Protein AF-A0A0P8CIT6-F1 (afdb_monomer)

Nearest PDB structures (foldseek):
  5k1y-assembly1_F  TM=8.775E-01  e=8.753E-04  Sulfolobus sp. NOB8H2
  4rs8-assembly1_B  TM=8.907E-01  e=1.573E-03  Sulfolobus sp. NOB8H2
  3e6m-assembly2_C  TM=6.607E-01  e=7.684E-04  Ruegeria pomeroyi
  4jba-assembly1_B  TM=6.892E-01  e=1.912E-03  Escherichia coli K-12
  4a6d-assembly1_A  TM=5.998E-01  e=3.912E-03  Homo sapiens

Organism: NCBI:txid1392998

Solvent-accessible surface area (backbone atoms only — not comparable to full-atom values): 6740 Å² total; per-residue (Å²): 131,65,68,68,59,54,50,53,52,51,52,50,48,55,52,48,52,55,52,49,54,55,46,54,53,52,49,52,55,50,48,44,71,77,49,65,89,62,91,48,67,69,68,55,47,72,78,42,59,71,78,47,36,52,56,53,49,42,30,57,76,57,57,53,31,36,63,64,58,37,15,67,70,68,71,44,59,55,71,61,41,46,51,43,52,49,51,36,35,74,72,58,57,28,43,80,45,75,61,85,94,43,61,38,33,31,67,52,76,80,74,75,78,77,84,124

pLDDT: mean 78.91, std 18.06, range [34.25, 96.0]

Structure (mmCIF, N/CA/C/O backbone):
data_AF-A0A0P8CIT6-F1
#
_entry.id   AF-A0A0P8CIT6-F1
#
loop_
_atom_site.group_PDB
_atom_site.id
_atom_site.type_symbol
_atom_site.label_atom_id
_atom_site.label_alt_id
_atom_site.label_comp_id
_atom_site.label_asym_id
_atom_site.label_entity_id
_atom_site.label_seq_id
_atom_site.pdbx_PDB_ins_code
_atom_site.Cartn_x
_atom_site.Cartn_y
_atom_site.Cartn_z
_atom_site.occupancy
_atom_site.B_iso_or_equiv
_atom_site.auth_seq_id
_atom_site.auth_comp_id
_atom_site.auth_asym_id
_atom_site.auth_atom_id
_atom_site.pdbx_PDB_model_num
ATOM 1 N N . MET A 1 1 ? -2.775 -17.238 -61.593 1.00 53.66 1 MET A N 1
ATOM 2 C CA . MET A 1 1 ? -2.247 -15.954 -61.078 1.00 53.66 1 MET A CA 1
ATOM 3 C C . MET A 1 1 ? -2.327 -15.782 -59.546 1.00 53.66 1 MET A C 1
ATOM 5 O O . MET A 1 1 ? -1.769 -14.805 -59.070 1.00 53.66 1 MET A O 1
ATOM 9 N N . ASN A 1 2 ? -2.918 -16.693 -58.749 1.00 57.56 2 ASN A N 1
ATOM 10 C CA . ASN A 1 2 ? -3.160 -16.443 -57.307 1.00 57.56 2 ASN A CA 1
ATOM 11 C C . ASN A 1 2 ? -2.031 -16.858 -56.341 1.00 57.56 2 ASN A C 1
ATOM 13 O O . ASN A 1 2 ? -1.999 -16.386 -55.211 1.00 57.56 2 ASN A O 1
ATOM 17 N N . SER A 1 3 ? -1.074 -17.681 -56.774 1.00 61.22 3 SER A N 1
ATOM 18 C CA . SER A 1 3 ? -0.025 -18.221 -55.894 1.00 61.22 3 SER A CA 1
ATOM 19 C C . SER A 1 3 ? 0.976 -17.168 -55.401 1.00 61.22 3 SER A C 1
ATOM 21 O O . SER A 1 3 ? 1.416 -17.236 -54.260 1.00 61.22 3 SER A O 1
ATOM 23 N N . ASN A 1 4 ? 1.310 -16.162 -56.220 1.00 60.72 4 ASN A N 1
ATOM 24 C CA . ASN A 1 4 ? 2.271 -15.118 -55.835 1.00 60.72 4 ASN A CA 1
ATOM 25 C C . ASN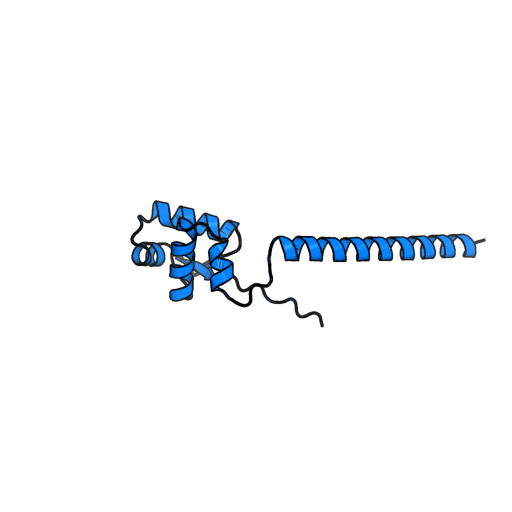 A 1 4 ? 1.723 -14.134 -54.790 1.00 60.72 4 ASN A C 1
ATOM 27 O O . ASN A 1 4 ? 2.503 -13.520 -54.067 1.00 60.72 4 ASN A O 1
ATOM 31 N N . MET A 1 5 ? 0.400 -13.962 -54.715 1.00 60.03 5 MET A N 1
ATOM 32 C CA . MET A 1 5 ? -0.232 -13.042 -53.765 1.00 60.03 5 MET A CA 1
ATOM 33 C C . MET A 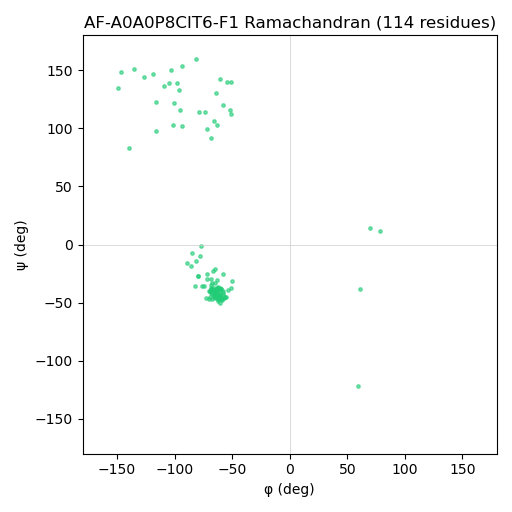1 5 ? -0.375 -13.694 -52.381 1.00 60.03 5 MET A C 1
ATOM 35 O O . MET A 1 5 ? -0.153 -13.041 -51.364 1.00 60.03 5 MET A O 1
ATOM 39 N N . GLU A 1 6 ? -0.646 -15.003 -52.342 1.00 61.47 6 GLU A N 1
ATOM 40 C CA . GLU A 1 6 ? -0.679 -15.798 -51.108 1.00 61.47 6 GLU A CA 1
ATOM 41 C C . GLU A 1 6 ? 0.712 -15.958 -50.477 1.00 61.47 6 GLU A C 1
ATOM 43 O O . GLU A 1 6 ? 0.849 -15.844 -49.258 1.00 61.47 6 GLU A O 1
ATOM 48 N N . THR A 1 7 ? 1.765 -16.147 -51.281 1.00 62.56 7 THR A N 1
ATOM 49 C CA . THR A 1 7 ? 3.144 -16.239 -50.769 1.00 62.56 7 THR A CA 1
ATOM 50 C C . THR A 1 7 ? 3.615 -14.928 -50.147 1.00 62.56 7 THR A C 1
ATOM 52 O O . THR A 1 7 ? 4.101 -14.937 -49.019 1.00 62.56 7 THR A O 1
ATOM 55 N N . HIS A 1 8 ? 3.374 -13.793 -50.809 1.00 67.62 8 HIS A N 1
ATOM 56 C CA . HIS A 1 8 ? 3.713 -12.476 -50.259 1.00 67.62 8 HIS A CA 1
ATOM 57 C C . HIS A 1 8 ? 2.939 -12.167 -48.969 1.00 67.62 8 HIS A C 1
ATOM 59 O O . HIS A 1 8 ? 3.495 -11.579 -48.042 1.00 67.62 8 HIS A O 1
ATOM 65 N N . SER A 1 9 ? 1.671 -12.581 -48.877 1.00 74.50 9 SER A N 1
ATOM 66 C CA . SER A 1 9 ? 0.874 -12.414 -47.655 1.00 74.50 9 SER A CA 1
ATOM 67 C C . SER A 1 9 ? 1.422 -13.256 -46.495 1.00 74.50 9 SER A C 1
ATOM 69 O O . SER A 1 9 ? 1.549 -12.765 -45.372 1.00 74.50 9 SER A O 1
ATOM 71 N N . ASN A 1 10 ? 1.841 -14.495 -46.773 1.00 77.81 10 ASN A N 1
ATOM 72 C CA . ASN A 1 10 ? 2.457 -15.384 -45.785 1.00 77.81 10 ASN A CA 1
ATOM 73 C C . ASN A 1 10 ? 3.831 -14.893 -45.316 1.00 77.81 10 ASN A C 1
ATOM 75 O O . ASN A 1 10 ? 4.159 -15.001 -44.133 1.00 77.81 10 ASN A O 1
ATOM 79 N N . ASP A 1 11 ? 4.632 -14.329 -46.215 1.00 84.19 11 ASP A N 1
ATOM 80 C CA . ASP A 1 11 ? 5.933 -13.767 -45.857 1.00 84.19 11 ASP A CA 1
ATOM 81 C C . ASP A 1 11 ? 5.777 -12.505 -45.006 1.00 84.19 11 ASP A C 1
ATOM 83 O O . ASP A 1 11 ? 6.463 -12.350 -43.992 1.00 84.19 11 ASP A O 1
ATOM 87 N N . ASN A 1 12 ? 4.800 -11.656 -45.335 1.00 88.62 12 ASN A N 1
ATOM 88 C CA . ASN A 1 12 ? 4.441 -10.515 -44.500 1.00 88.62 12 ASN A CA 1
ATOM 89 C C . ASN A 1 12 ? 3.973 -10.963 -43.109 1.00 88.62 12 ASN A C 1
ATOM 91 O O . ASN A 1 12 ? 4.425 -10.399 -42.113 1.00 88.62 12 ASN A O 1
ATOM 95 N N . MET A 1 13 ? 3.141 -12.007 -43.020 1.00 87.00 13 MET A N 1
ATOM 96 C CA . MET A 1 13 ? 2.679 -12.559 -41.742 1.00 87.00 13 MET A CA 1
ATOM 97 C C . MET A 1 13 ? 3.850 -13.017 -40.865 1.00 87.00 13 MET A C 1
ATOM 99 O O . MET A 1 13 ? 3.952 -12.616 -39.708 1.00 87.00 13 MET A O 1
ATOM 103 N N . LYS A 1 14 ? 4.807 -13.756 -41.437 1.00 85.69 14 LYS A N 1
ATOM 104 C CA . LYS A 1 14 ? 6.015 -14.199 -40.720 1.00 85.69 14 LYS A CA 1
ATOM 105 C C . LYS A 1 14 ? 6.861 -13.033 -40.214 1.00 85.69 14 LYS A C 1
ATOM 107 O O . LYS A 1 14 ? 7.465 -13.111 -39.143 1.00 85.69 14 LYS A O 1
ATOM 112 N N . VAL A 1 15 ? 6.950 -11.950 -40.985 1.00 93.81 15 VAL A N 1
ATOM 113 C CA . VAL A 1 15 ? 7.659 -10.737 -40.557 1.00 93.81 15 VAL A CA 1
ATOM 114 C C . VAL A 1 15 ? 6.909 -10.054 -39.412 1.00 93.81 15 VAL A C 1
ATOM 116 O O . VAL A 1 15 ? 7.546 -9.629 -38.446 1.00 93.81 15 VAL A O 1
ATOM 119 N N . PHE A 1 16 ? 5.578 -9.978 -39.476 1.00 91.00 16 PHE A N 1
ATOM 120 C CA . PHE A 1 16 ? 4.759 -9.424 -38.398 1.00 91.00 16 PHE A CA 1
ATOM 121 C C . PHE A 1 16 ? 4.890 -10.221 -37.102 1.00 91.00 16 PHE A C 1
ATOM 123 O O . PHE A 1 16 ? 5.152 -9.616 -36.064 1.00 91.00 16 PHE A O 1
ATOM 130 N N . GLU A 1 17 ? 4.813 -11.549 -37.158 1.00 89.62 17 GLU A N 1
ATOM 131 C CA . GLU A 1 17 ? 5.005 -12.422 -35.994 1.00 89.62 17 GLU A CA 1
ATOM 132 C C . GLU A 1 17 ? 6.373 -12.203 -35.341 1.00 89.62 17 GLU A C 1
ATOM 134 O O . GLU A 1 17 ? 6.461 -11.994 -34.133 1.00 89.62 17 GLU A O 1
ATOM 139 N N . LYS A 1 18 ? 7.449 -12.136 -36.137 1.00 92.88 18 LYS A N 1
ATOM 140 C CA . LYS A 1 18 ? 8.798 -11.850 -35.618 1.00 92.88 18 LYS A CA 1
ATOM 141 C C . LYS A 1 18 ? 8.886 -10.487 -34.934 1.00 92.88 18 LYS A C 1
ATOM 143 O O . LYS A 1 18 ? 9.552 -10.347 -33.905 1.00 92.88 18 LYS A O 1
ATOM 148 N N . ARG A 1 19 ? 8.240 -9.461 -35.498 1.00 95.00 19 ARG A N 1
ATOM 149 C CA . ARG A 1 19 ? 8.211 -8.123 -34.886 1.00 95.00 19 ARG A CA 1
ATOM 150 C C . ARG A 1 19 ? 7.383 -8.116 -33.605 1.00 95.00 19 ARG A C 1
ATOM 152 O O . ARG A 1 19 ? 7.820 -7.493 -32.641 1.00 95.00 19 ARG A O 1
ATOM 159 N N . LEU A 1 20 ? 6.254 -8.824 -33.574 1.00 91.38 20 LEU A N 1
ATOM 160 C CA . LEU A 1 20 ? 5.410 -8.962 -32.389 1.00 91.38 20 LEU A CA 1
ATOM 161 C C . LEU A 1 20 ? 6.168 -9.664 -31.260 1.00 91.38 20 LEU A C 1
ATOM 163 O O . LEU A 1 20 ? 6.284 -9.108 -30.174 1.00 91.38 20 LEU A O 1
ATOM 167 N N . GLN A 1 21 ? 6.821 -10.785 -31.558 1.00 90.06 21 GLN A N 1
ATOM 168 C CA . GLN A 1 21 ? 7.634 -11.527 -30.596 1.00 90.06 21 GLN A CA 1
ATOM 169 C C . GLN A 1 21 ? 8.792 -10.679 -30.039 1.00 90.06 21 GLN A C 1
ATOM 171 O O . GLN A 1 21 ? 9.108 -10.711 -28.848 1.00 90.06 21 GLN A O 1
ATOM 176 N N . SER A 1 22 ? 9.419 -9.852 -30.885 1.00 94.38 22 SER A N 1
ATOM 177 C CA . SER A 1 22 ? 10.435 -8.902 -30.425 1.00 94.38 22 SER A CA 1
ATOM 178 C C . SER A 1 22 ? 9.861 -7.795 -29.537 1.00 94.38 22 SER A C 1
ATOM 180 O O . SER A 1 22 ? 10.589 -7.297 -28.674 1.00 94.38 22 SER A O 1
ATOM 182 N N . LEU A 1 23 ? 8.621 -7.359 -29.766 1.00 90.31 23 LEU A N 1
ATOM 183 C CA . LEU A 1 23 ? 7.953 -6.369 -28.923 1.00 90.31 23 LEU A CA 1
ATOM 184 C C . LEU A 1 23 ? 7.562 -6.980 -27.582 1.00 90.31 23 LEU A C 1
ATOM 186 O O . LEU A 1 23 ? 7.881 -6.389 -26.559 1.00 90.31 23 LEU A O 1
ATOM 190 N N . GLU A 1 24 ? 6.976 -8.173 -27.574 1.00 83.44 24 GLU A N 1
ATOM 191 C CA . GLU A 1 24 ? 6.619 -8.910 -26.358 1.00 83.44 24 GLU A CA 1
ATOM 192 C C . GLU A 1 24 ? 7.836 -9.132 -25.458 1.00 83.44 24 GLU A C 1
ATOM 194 O O . GLU A 1 24 ? 7.787 -8.828 -24.267 1.00 83.44 24 GLU A O 1
ATOM 199 N N . ARG A 1 25 ? 8.974 -9.550 -26.032 1.00 87.25 25 ARG A N 1
ATOM 200 C CA . ARG A 1 25 ? 10.231 -9.692 -25.281 1.00 87.25 25 ARG A CA 1
ATOM 201 C C . ARG A 1 25 ? 10.674 -8.372 -24.650 1.00 87.25 25 ARG A C 1
ATOM 203 O O . ARG A 1 25 ? 11.008 -8.332 -23.471 1.00 87.25 25 ARG A O 1
ATOM 210 N N . ARG A 1 26 ? 10.665 -7.282 -25.422 1.00 85.56 26 ARG A N 1
ATOM 211 C CA . ARG A 1 26 ? 11.068 -5.956 -24.928 1.00 85.56 26 ARG A CA 1
ATOM 212 C C . ARG A 1 26 ? 10.110 -5.426 -23.866 1.00 85.56 26 ARG A C 1
ATOM 214 O O . ARG A 1 26 ? 10.563 -4.793 -22.919 1.00 85.56 26 ARG A O 1
ATOM 221 N N . VAL A 1 27 ? 8.811 -5.680 -24.013 1.00 76.00 27 VAL A N 1
ATOM 222 C CA . VAL A 1 27 ? 7.802 -5.356 -23.000 1.00 76.00 27 VAL A CA 1
ATOM 223 C C . VAL A 1 27 ? 8.088 -6.148 -21.726 1.00 76.00 27 VAL A C 1
ATOM 225 O O . VAL A 1 27 ? 8.204 -5.528 -20.679 1.00 76.00 27 VAL A O 1
ATOM 228 N N . GLY A 1 28 ? 8.348 -7.457 -21.805 1.00 71.19 28 GLY A N 1
ATOM 229 C CA . GLY A 1 28 ? 8.737 -8.264 -20.641 1.00 71.19 28 GLY A CA 1
ATOM 230 C C . GLY A 1 28 ? 10.033 -7.790 -19.960 1.00 71.19 28 GLY A C 1
ATOM 231 O O . GLY A 1 28 ? 10.129 -7.751 -18.732 1.00 71.19 28 GLY A O 1
ATOM 232 N N . GLU A 1 29 ? 11.031 -7.349 -20.729 1.00 75.88 29 GLU A N 1
ATOM 233 C CA . GLU A 1 29 ? 12.267 -6.747 -20.201 1.00 75.88 29 GLU A CA 1
ATOM 234 C C . GLU A 1 29 ? 12.005 -5.402 -19.497 1.00 75.88 29 GLU A C 1
ATOM 236 O O . GLU A 1 29 ? 12.592 -5.113 -18.455 1.00 75.88 29 GLU A O 1
ATOM 241 N N . ILE A 1 30 ? 11.108 -4.574 -20.035 1.00 69.25 30 ILE A N 1
ATOM 242 C CA . ILE A 1 30 ? 10.700 -3.306 -19.415 1.00 69.25 30 ILE A CA 1
ATOM 243 C C . ILE A 1 30 ? 9.887 -3.571 -18.143 1.00 69.25 30 ILE A C 1
ATOM 245 O O . ILE A 1 30 ? 10.155 -2.970 -17.105 1.00 69.25 30 ILE A O 1
ATOM 249 N N . GLU A 1 31 ? 8.937 -4.500 -18.196 1.00 55.50 31 GLU A N 1
ATOM 250 C CA . GLU A 1 31 ? 8.103 -4.888 -17.061 1.00 55.50 31 GLU A CA 1
ATOM 251 C C . GLU A 1 31 ? 8.930 -5.481 -15.920 1.00 55.50 31 GLU A C 1
ATOM 253 O O . GLU A 1 31 ? 8.703 -5.126 -14.768 1.00 55.50 31 GLU A O 1
ATOM 258 N N . SER A 1 32 ? 9.927 -6.318 -16.218 1.00 52.34 32 SER A N 1
ATOM 259 C CA . SER A 1 32 ? 10.825 -6.883 -15.199 1.00 52.34 32 SER A CA 1
ATOM 260 C C . SER A 1 32 ? 11.748 -5.839 -14.560 1.00 52.34 32 SER A C 1
ATOM 262 O O . SER A 1 32 ? 12.086 -5.957 -13.384 1.00 52.34 32 SER A O 1
ATOM 264 N N . ARG A 1 33 ? 12.118 -4.782 -15.296 1.00 59.34 33 ARG A N 1
ATOM 265 C CA . ARG A 1 33 ? 12.863 -3.628 -14.764 1.00 59.34 33 ARG A CA 1
ATOM 266 C C . ARG A 1 33 ? 11.998 -2.699 -13.913 1.00 59.34 33 ARG A C 1
ATOM 268 O O . ARG A 1 33 ? 12.495 -2.137 -12.943 1.00 59.34 33 ARG A O 1
ATOM 275 N N . LEU A 1 34 ? 10.728 -2.527 -14.275 1.00 46.28 34 LEU A N 1
ATOM 276 C CA . LEU A 1 34 ? 9.765 -1.709 -13.527 1.00 46.28 34 LEU A CA 1
ATOM 277 C C . LEU A 1 34 ? 9.204 -2.445 -12.300 1.00 46.28 34 LEU A C 1
ATOM 279 O O . LEU A 1 34 ? 8.835 -1.808 -11.315 1.00 46.28 34 LEU A O 1
ATOM 283 N N . HIS A 1 35 ? 9.162 -3.777 -12.347 1.00 46.06 35 HIS A N 1
ATOM 284 C CA . HIS A 1 35 ? 8.641 -4.644 -11.298 1.00 46.06 35 HIS A CA 1
ATOM 285 C C . HIS A 1 35 ? 9.538 -5.881 -11.150 1.00 46.06 35 HIS A C 1
ATOM 287 O O . HIS A 1 35 ? 9.223 -6.932 -11.7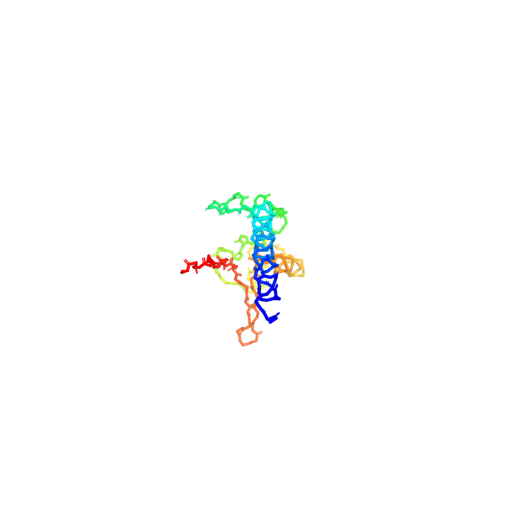20 1.00 46.06 35 HIS A O 1
ATOM 293 N N . PRO A 1 36 ? 10.651 -5.792 -10.398 1.00 42.47 36 PRO A N 1
ATOM 294 C CA . PRO A 1 36 ? 11.458 -6.968 -10.109 1.00 42.47 36 PRO A CA 1
ATOM 295 C C . PRO A 1 36 ? 10.577 -8.060 -9.483 1.00 42.47 36 PRO A C 1
ATOM 297 O O . PRO A 1 36 ? 9.694 -7.777 -8.671 1.00 42.47 36 PRO A O 1
ATOM 300 N N . VAL A 1 37 ? 10.791 -9.317 -9.880 1.00 43.81 37 VAL A N 1
ATOM 301 C CA . VAL A 1 37 ? 10.182 -10.474 -9.211 1.00 43.81 37 VAL A CA 1
ATOM 302 C C . VAL A 1 37 ? 10.830 -10.565 -7.838 1.00 43.81 37 VAL A C 1
ATOM 304 O O . VAL A 1 37 ? 11.907 -11.133 -7.687 1.00 43.81 37 VAL A O 1
ATOM 307 N N . VAL A 1 38 ? 10.221 -9.926 -6.844 1.00 47.16 38 VAL A N 1
ATOM 308 C CA . VAL A 1 38 ? 10.761 -9.933 -5.490 1.00 47.16 38 VAL A CA 1
ATOM 309 C C . VAL A 1 38 ? 10.109 -11.072 -4.710 1.00 47.16 38 VAL A C 1
ATOM 311 O O . VAL A 1 38 ? 8.962 -10.971 -4.281 1.00 47.16 38 VAL A O 1
ATOM 314 N N . GLU A 1 39 ? 10.842 -12.175 -4.558 1.00 45.75 39 GLU A N 1
ATOM 315 C CA . GLU A 1 39 ? 10.500 -13.287 -3.654 1.00 45.75 39 GLU A CA 1
ATOM 316 C C . GLU A 1 39 ? 10.559 -12.873 -2.173 1.00 45.75 39 GLU A C 1
ATOM 318 O O . GLU A 1 39 ? 9.868 -13.451 -1.337 1.00 45.75 39 GLU A O 1
ATOM 323 N N . ASP A 1 40 ? 11.315 -11.819 -1.861 1.00 53.44 40 ASP A N 1
ATOM 324 C CA . ASP A 1 40 ? 11.460 -11.261 -0.522 1.00 53.44 40 ASP A CA 1
ATOM 325 C C . ASP A 1 40 ? 10.600 -9.999 -0.340 1.00 53.44 40 ASP A C 1
ATOM 327 O O . ASP A 1 40 ? 10.948 -8.904 -0.791 1.00 53.44 40 ASP A O 1
ATOM 331 N N . GLN A 1 41 ? 9.459 -10.127 0.342 1.00 53.50 41 GLN A N 1
ATOM 332 C CA . GLN A 1 41 ? 8.548 -9.003 0.599 1.00 53.50 41 GLN A CA 1
ATOM 333 C C . GLN A 1 41 ? 9.289 -7.781 1.179 1.00 53.50 41 GLN A C 1
ATOM 335 O O . GLN A 1 41 ? 8.931 -6.650 0.859 1.00 53.50 41 GLN A O 1
ATOM 340 N N . ILE A 1 42 ? 10.368 -8.000 1.944 1.00 54.59 42 ILE A N 1
ATOM 341 C CA . ILE A 1 42 ? 11.210 -6.966 2.564 1.00 54.59 42 ILE A CA 1
ATOM 342 C C . ILE A 1 42 ? 11.868 -6.049 1.521 1.00 54.59 42 ILE A C 1
ATOM 344 O O . ILE A 1 42 ? 11.830 -4.828 1.678 1.00 54.59 42 ILE A O 1
ATOM 348 N N . ALA A 1 43 ? 12.406 -6.592 0.426 1.00 56.03 43 ALA A N 1
ATOM 349 C CA . ALA A 1 43 ? 13.055 -5.794 -0.618 1.00 56.03 43 ALA A CA 1
ATOM 350 C C . ALA A 1 43 ? 12.046 -4.980 -1.451 1.00 56.03 43 ALA A C 1
ATOM 352 O O . ALA A 1 43 ? 12.343 -3.867 -1.888 1.00 56.03 43 ALA A O 1
ATOM 353 N N . LEU A 1 44 ? 10.815 -5.479 -1.597 1.00 58.69 44 LEU A N 1
ATOM 354 C CA . LEU A 1 44 ? 9.719 -4.769 -2.259 1.00 58.69 44 LEU A CA 1
ATOM 355 C C . LEU A 1 44 ? 9.288 -3.536 -1.452 1.00 58.69 44 LEU A C 1
ATOM 357 O O . LEU A 1 44 ? 9.071 -2.463 -2.017 1.00 58.69 44 LEU A O 1
ATOM 361 N N . TYR A 1 45 ? 9.261 -3.655 -0.121 1.00 60.09 45 TYR A N 1
ATOM 362 C CA . TYR A 1 45 ? 8.962 -2.544 0.779 1.00 60.09 45 TYR A CA 1
ATOM 363 C C . TYR A 1 45 ? 9.990 -1.406 0.695 1.00 60.09 45 TYR A C 1
ATOM 365 O O . TYR A 1 45 ? 9.601 -0.250 0.867 1.00 60.09 45 TYR A O 1
ATOM 373 N N . LEU A 1 46 ? 11.265 -1.682 0.392 1.00 65.56 46 LEU A N 1
ATOM 374 C CA . LEU A 1 46 ? 12.302 -0.644 0.255 1.00 65.56 46 LEU A CA 1
ATOM 375 C C . LEU A 1 46 ? 12.054 0.310 -0.926 1.00 65.56 46 LEU A C 1
ATOM 377 O O . LEU A 1 46 ? 12.537 1.438 -0.906 1.00 65.56 46 LEU A O 1
ATOM 381 N N . THR A 1 47 ? 11.253 -0.096 -1.917 1.00 70.44 47 THR A N 1
ATOM 382 C CA . THR A 1 47 ? 10.872 0.762 -3.058 1.00 70.44 47 THR A CA 1
ATOM 383 C C . THR A 1 47 ? 9.724 1.727 -2.741 1.00 70.44 47 THR A C 1
ATOM 385 O O . THR A 1 47 ? 9.479 2.679 -3.481 1.00 70.44 47 THR A O 1
ATOM 388 N N . ILE A 1 48 ? 9.016 1.505 -1.630 1.00 80.44 48 ILE A N 1
ATOM 389 C CA . ILE A 1 48 ? 7.848 2.288 -1.224 1.00 80.44 48 ILE A CA 1
ATOM 390 C C . ILE A 1 48 ? 8.294 3.372 -0.234 1.00 80.44 48 ILE A C 1
ATOM 392 O O . ILE A 1 48 ? 8.989 3.034 0.726 1.00 80.44 48 ILE A O 1
ATOM 396 N N . PRO A 1 49 ? 7.873 4.645 -0.389 1.00 85.00 49 PRO A N 1
ATOM 397 C CA . PRO A 1 49 ? 8.153 5.697 0.587 1.00 85.00 49 PRO A CA 1
ATOM 398 C C . PRO A 1 49 ? 7.764 5.294 2.013 1.00 85.00 49 PRO A C 1
ATOM 400 O O . PRO A 1 49 ? 6.699 4.712 2.227 1.00 85.00 49 PRO A O 1
ATOM 403 N N . ASP A 1 50 ? 8.585 5.654 3.000 1.00 77.25 50 ASP A N 1
ATOM 404 C CA . ASP A 1 50 ? 8.411 5.268 4.410 1.00 77.25 50 ASP A CA 1
ATOM 405 C C . ASP A 1 50 ? 7.003 5.554 4.954 1.00 77.25 50 ASP A C 1
ATOM 407 O O . ASP A 1 50 ? 6.426 4.762 5.709 1.00 77.25 50 ASP A O 1
ATOM 411 N N . SER A 1 51 ? 6.410 6.674 4.531 1.00 84.25 51 SER A N 1
ATOM 412 C CA . SER A 1 51 ? 5.052 7.060 4.908 1.00 84.25 51 SER A CA 1
ATOM 413 C C . SER A 1 51 ? 4.009 6.034 4.446 1.00 84.25 51 SER A C 1
ATOM 415 O O . SER A 1 51 ? 3.172 5.625 5.255 1.00 84.25 51 SER A O 1
ATOM 417 N N . LEU A 1 52 ? 4.104 5.571 3.199 1.00 90.81 52 LEU A N 1
ATOM 418 C CA . LEU A 1 52 ? 3.221 4.574 2.589 1.00 90.81 52 LEU A CA 1
ATOM 419 C C . LEU A 1 52 ? 3.521 3.156 3.078 1.00 90.81 52 LEU A C 1
ATOM 421 O O . LEU A 1 52 ? 2.599 2.369 3.289 1.00 90.81 52 LEU A O 1
ATOM 425 N N . ARG A 1 53 ? 4.796 2.840 3.323 1.00 87.75 53 ARG A N 1
ATOM 426 C CA . ARG A 1 53 ? 5.227 1.519 3.793 1.00 87.75 53 ARG A CA 1
ATOM 427 C C . ARG A 1 53 ? 4.544 1.141 5.106 1.00 87.75 53 ARG A C 1
ATOM 429 O O . ARG A 1 53 ? 4.035 0.033 5.234 1.00 87.75 53 ARG A O 1
ATOM 436 N N . LYS A 1 54 ? 4.451 2.084 6.052 1.00 87.75 54 LYS A N 1
ATOM 437 C CA . LYS A 1 54 ? 3.760 1.871 7.337 1.00 87.75 54 LYS A CA 1
ATOM 438 C C . LYS A 1 54 ? 2.287 1.475 7.152 1.00 87.75 54 LYS A C 1
ATOM 440 O O . LYS A 1 54 ? 1.797 0.586 7.842 1.00 87.75 54 LYS A O 1
ATOM 445 N N . SER A 1 55 ? 1.596 2.122 6.215 1.00 93.25 55 SER A N 1
ATOM 446 C CA . SER A 1 55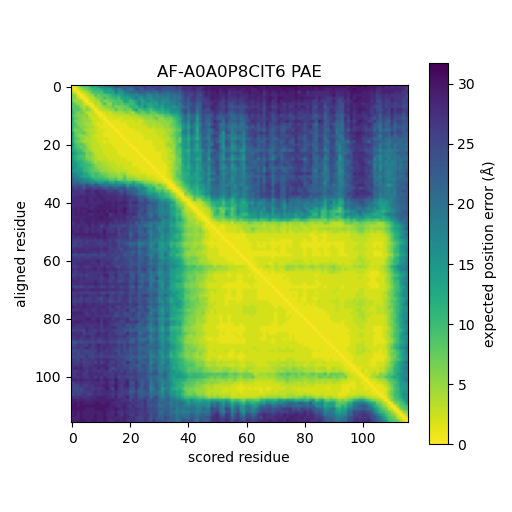 ? 0.192 1.848 5.885 1.00 93.25 55 SER A CA 1
ATOM 447 C C . SER A 1 55 ? 0.020 0.473 5.245 1.00 93.25 55 SER A C 1
ATOM 449 O O . SER A 1 55 ? -0.892 -0.273 5.596 1.00 93.25 55 SER A O 1
ATOM 451 N N . LEU A 1 56 ? 0.925 0.117 4.331 1.00 90.56 56 LEU A N 1
ATOM 452 C CA . LEU A 1 56 ? 0.913 -1.180 3.665 1.00 90.56 56 LEU A CA 1
ATOM 453 C C . LEU A 1 56 ? 1.170 -2.328 4.652 1.00 90.56 56 LEU A C 1
ATOM 455 O O . LEU A 1 56 ? 0.444 -3.319 4.627 1.00 90.56 56 LEU A O 1
ATOM 459 N N . PHE A 1 57 ? 2.131 -2.163 5.569 1.00 86.38 57 PHE A N 1
ATOM 460 C CA . PHE A 1 57 ? 2.389 -3.136 6.635 1.00 86.38 57 PHE A CA 1
ATOM 461 C C . PHE A 1 57 ? 1.174 -3.348 7.532 1.00 86.38 57 PHE A C 1
ATOM 463 O O . PHE A 1 57 ? 0.795 -4.490 7.777 1.00 86.38 57 PHE A O 1
ATOM 470 N N . ALA A 1 58 ? 0.517 -2.268 7.960 1.00 90.38 58 ALA A N 1
ATOM 471 C CA . ALA A 1 58 ? -0.682 -2.370 8.784 1.00 90.38 58 ALA A CA 1
ATOM 472 C C . ALA A 1 58 ? -1.791 -3.194 8.100 1.00 90.38 58 ALA A C 1
ATOM 474 O O . ALA A 1 58 ? -2.434 -4.014 8.749 1.00 90.38 58 ALA A O 1
ATOM 475 N N . VAL A 1 59 ? -1.995 -3.032 6.786 1.00 90.88 59 VAL A N 1
ATOM 476 C CA . VAL A 1 59 ? -2.961 -3.855 6.033 1.00 90.88 59 VAL A CA 1
ATOM 477 C C . VAL A 1 59 ? -2.484 -5.305 5.893 1.00 90.88 59 VAL A C 1
ATOM 479 O O . VAL A 1 59 ? -3.298 -6.219 6.016 1.00 90.88 59 VAL A O 1
ATOM 482 N N . SER A 1 60 ? -1.187 -5.527 5.660 1.00 84.00 60 SER A N 1
ATOM 483 C CA . SER A 1 60 ? -0.602 -6.868 5.529 1.00 84.00 60 SER A CA 1
ATOM 484 C C . SER A 1 60 ? -0.760 -7.694 6.807 1.00 84.00 60 SER A C 1
ATOM 486 O O . SER A 1 60 ? -1.162 -8.852 6.738 1.00 84.00 60 SER A O 1
ATOM 488 N N . GLU A 1 61 ? -0.495 -7.103 7.973 1.00 81.38 61 GLU A N 1
ATOM 489 C CA . GLU A 1 61 ? -0.655 -7.768 9.274 1.00 81.38 61 GLU A CA 1
ATOM 490 C C . GLU A 1 61 ? -2.114 -8.138 9.560 1.00 81.38 61 GLU A C 1
ATOM 492 O O . GLU A 1 61 ? -2.402 -9.213 10.081 1.00 81.38 61 GLU A O 1
ATOM 497 N N . LEU A 1 62 ? -3.051 -7.262 9.188 1.00 82.06 62 LEU A N 1
ATOM 498 C CA . LEU A 1 62 ? -4.483 -7.476 9.398 1.00 82.06 62 LEU A CA 1
ATOM 499 C C . LEU A 1 62 ? -5.101 -8.441 8.373 1.00 82.06 62 LEU A C 1
ATOM 501 O O . LEU A 1 62 ? -6.246 -8.856 8.545 1.00 82.06 62 LEU A O 1
ATOM 505 N N . SER A 1 63 ? -4.370 -8.810 7.311 1.00 79.94 63 SER A N 1
ATOM 506 C CA . SER A 1 63 ? -4.814 -9.579 6.129 1.00 79.94 63 SER A CA 1
ATOM 507 C C . SER A 1 63 ? -5.927 -8.919 5.294 1.00 79.94 63 SER A C 1
ATOM 509 O O . SER A 1 63 ? -5.913 -8.988 4.063 1.00 79.94 63 SER A O 1
ATOM 511 N N . LYS A 1 64 ? -6.896 -8.272 5.945 1.00 86.56 64 LYS A N 1
ATOM 512 C CA . LYS A 1 64 ? -7.938 -7.421 5.375 1.00 86.56 64 LYS A CA 1
ATOM 513 C C . LYS A 1 64 ? -8.301 -6.343 6.398 1.00 86.56 64 LYS A C 1
ATOM 515 O O . LYS A 1 64 ? -8.489 -6.658 7.567 1.00 86.56 64 LYS A O 1
ATOM 520 N N . ALA A 1 65 ? -8.414 -5.089 5.973 1.00 93.00 65 ALA A N 1
ATOM 521 C CA . ALA A 1 65 ? -8.643 -3.981 6.902 1.00 93.00 65 ALA A CA 1
ATOM 522 C C . ALA A 1 65 ? -9.502 -2.865 6.305 1.00 93.00 65 ALA A C 1
ATOM 524 O O . ALA A 1 65 ? -9.453 -2.570 5.115 1.00 93.00 65 ALA A O 1
ATOM 525 N N . THR A 1 66 ? -10.276 -2.195 7.142 1.00 95.75 66 THR A N 1
ATOM 526 C CA . THR A 1 66 ? -10.900 -0.904 6.853 1.00 95.75 66 THR A CA 1
ATOM 527 C C . THR A 1 66 ? -9.898 0.228 7.072 1.00 95.75 66 THR A C 1
ATOM 529 O O . THR A 1 66 ? -8.940 0.096 7.829 1.00 95.75 66 THR A O 1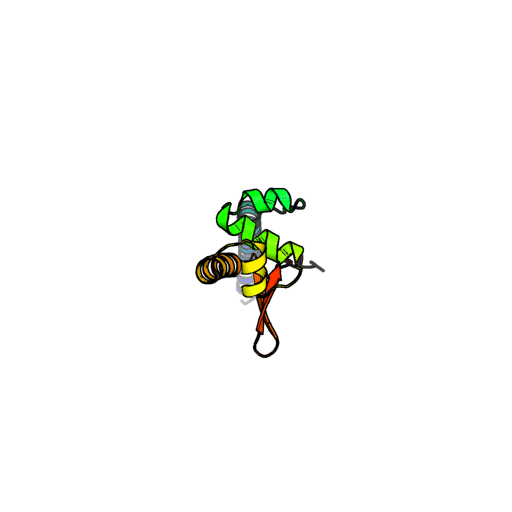
ATOM 532 N N . ALA A 1 67 ? -10.148 1.394 6.470 1.00 94.75 67 ALA A N 1
ATOM 533 C CA . ALA A 1 67 ? -9.325 2.581 6.731 1.00 94.75 67 ALA A CA 1
ATOM 534 C C . ALA A 1 67 ? -9.304 2.987 8.222 1.00 94.75 67 ALA A C 1
ATOM 536 O O . ALA A 1 67 ? -8.339 3.600 8.667 1.00 94.75 67 ALA A O 1
ATOM 537 N N . ASP A 1 68 ? -10.345 2.634 8.982 1.00 95.44 68 ASP A N 1
ATOM 538 C CA . ASP A 1 68 ? -10.412 2.860 10.430 1.00 95.44 68 ASP A CA 1
ATOM 539 C C . ASP A 1 68 ? -9.453 1.966 11.207 1.00 95.44 68 ASP A C 1
ATOM 541 O O . ASP A 1 68 ? -8.700 2.445 12.049 1.00 95.44 68 ASP A O 1
ATOM 545 N N . GLU A 1 69 ? -9.427 0.675 10.888 1.00 95.56 69 GLU A N 1
ATOM 546 C CA . GLU A 1 69 ? -8.511 -0.274 11.526 1.00 95.56 69 GLU A CA 1
ATOM 547 C C . GLU A 1 69 ? -7.050 0.080 11.217 1.00 95.56 69 GLU A C 1
ATOM 549 O O . GLU A 1 69 ? -6.202 0.051 12.108 1.00 95.56 69 GLU A O 1
ATOM 554 N N . VAL A 1 70 ? -6.761 0.510 9.983 1.00 95.44 70 VAL A N 1
ATOM 555 C CA . VAL A 1 70 ? -5.418 0.976 9.608 1.00 95.44 70 VAL A CA 1
ATOM 556 C C . VAL A 1 70 ? -5.044 2.254 10.365 1.00 95.44 70 VAL A C 1
ATOM 558 O O . VAL A 1 70 ? -3.938 2.342 10.884 1.00 95.44 70 VAL A O 1
ATOM 561 N N . CYS A 1 71 ? -5.959 3.221 10.484 1.00 95.38 71 CYS A N 1
ATOM 562 C CA . CYS A 1 71 ? -5.761 4.459 11.247 1.00 95.38 71 CYS A CA 1
ATOM 563 C C . CYS A 1 71 ? -5.368 4.173 12.705 1.00 95.38 71 CYS A C 1
ATOM 565 O O . CYS A 1 71 ? -4.416 4.764 13.219 1.00 95.38 71 CYS A O 1
ATOM 567 N N . ILE A 1 72 ? -6.063 3.232 13.352 1.00 94.81 72 ILE A N 1
ATOM 568 C CA . ILE A 1 72 ? -5.756 2.794 14.719 1.00 94.81 72 ILE A CA 1
ATOM 569 C C . ILE A 1 72 ? -4.368 2.142 14.769 1.00 94.81 72 ILE A C 1
ATOM 571 O O . ILE A 1 72 ? -3.566 2.463 15.644 1.00 94.81 72 ILE A O 1
ATOM 575 N N . ARG A 1 73 ? -4.050 1.268 13.806 1.00 90.56 73 ARG A N 1
ATOM 576 C CA . ARG A 1 73 ? -2.777 0.534 13.763 1.00 90.56 73 ARG A CA 1
ATOM 577 C C . ARG A 1 73 ? -1.571 1.437 13.490 1.00 90.56 73 ARG A C 1
ATOM 579 O O .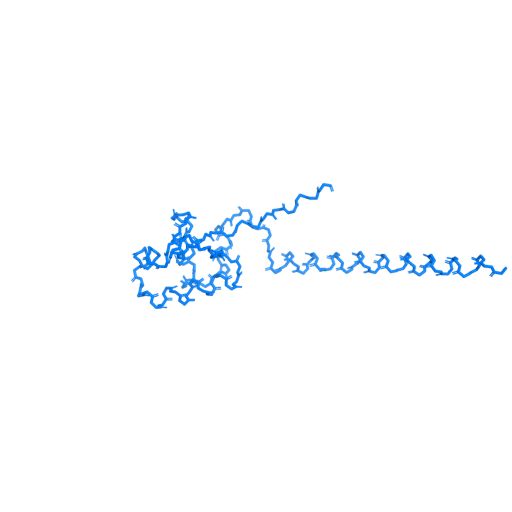 ARG A 1 73 ? -0.506 1.221 14.063 1.00 90.56 73 ARG A O 1
ATOM 586 N N . THR A 1 74 ? -1.708 2.445 12.627 1.00 89.38 74 THR A N 1
ATOM 587 C CA . THR A 1 74 ? -0.607 3.361 12.284 1.00 89.38 74 THR A CA 1
ATOM 588 C C . THR A 1 74 ? -0.476 4.537 13.250 1.00 89.38 74 THR A C 1
ATOM 590 O O . THR A 1 74 ? 0.585 5.177 13.266 1.00 89.38 74 THR A O 1
ATOM 593 N N . GLY A 1 75 ? -1.523 4.828 14.029 1.00 91.75 75 GLY A N 1
ATOM 594 C CA . GLY A 1 75 ? -1.614 5.988 14.917 1.00 91.75 75 GLY A CA 1
ATOM 595 C C . GLY A 1 75 ? -1.740 7.322 14.174 1.00 91.75 75 GLY A C 1
ATOM 596 O O . GLY A 1 75 ? -1.513 8.377 14.761 1.00 91.75 75 GLY A O 1
ATOM 597 N N . ARG A 1 76 ? -2.041 7.302 12.870 1.00 92.50 76 ARG A N 1
ATOM 598 C CA . ARG A 1 76 ? -2.212 8.520 12.066 1.00 92.50 76 ARG A CA 1
ATOM 599 C C . ARG A 1 76 ? -3.672 8.928 12.030 1.00 92.50 76 ARG A C 1
ATOM 601 O O . ARG A 1 76 ? -4.551 8.085 12.101 1.00 92.50 76 ARG A O 1
ATOM 608 N N . HIS A 1 77 ? -3.938 10.217 11.839 1.00 96.00 77 HIS A N 1
ATOM 609 C CA . HIS A 1 77 ? -5.302 10.695 11.634 1.00 96.00 77 HIS A CA 1
ATOM 610 C C . HIS A 1 77 ? -5.941 10.061 10.385 1.00 96.00 77 HIS A C 1
ATOM 612 O O . HIS A 1 77 ? -5.292 9.923 9.342 1.00 96.00 77 HIS A O 1
ATOM 618 N N . ARG A 1 78 ? -7.241 9.748 10.457 1.00 93.56 78 ARG A N 1
ATOM 619 C CA . ARG A 1 78 ? -7.983 9.024 9.410 1.00 93.56 78 ARG A CA 1
ATOM 620 C C . ARG A 1 78 ? -7.860 9.650 8.020 1.00 93.56 78 ARG A C 1
ATOM 622 O O . ARG A 1 78 ? -7.759 8.928 7.031 1.00 93.56 78 ARG A O 1
ATOM 629 N N . SER A 1 79 ? -7.877 10.981 7.920 1.00 94.75 79 SER A N 1
ATOM 630 C CA . SER A 1 79 ? -7.765 11.674 6.625 1.00 94.75 79 SER A CA 1
ATOM 631 C C . SER A 1 79 ? -6.411 11.436 5.950 1.00 94.75 79 SER A C 1
ATOM 633 O O . SER A 1 79 ? -6.361 11.197 4.743 1.00 94.75 79 SER A O 1
ATOM 635 N N . ILE A 1 80 ? -5.329 11.443 6.733 1.00 93.75 80 ILE A N 1
ATOM 636 C CA . ILE A 1 80 ? -3.964 11.179 6.268 1.00 93.75 80 ILE A CA 1
ATOM 637 C C . ILE A 1 80 ? -3.854 9.719 5.836 1.00 93.75 80 ILE A C 1
ATOM 639 O O . ILE A 1 80 ? -3.381 9.427 4.740 1.00 93.75 80 ILE A O 1
ATOM 643 N N . GLU A 1 81 ? -4.352 8.804 6.664 1.00 95.50 81 GLU A N 1
ATOM 644 C CA . GLU A 1 81 ? -4.269 7.377 6.373 1.00 95.50 81 GLU A CA 1
ATOM 645 C C . GLU A 1 81 ? -5.067 7.015 5.116 1.00 95.50 81 GLU A C 1
ATOM 647 O O . GLU A 1 81 ? -4.576 6.314 4.238 1.00 95.50 81 GLU A O 1
ATOM 652 N N . ASN A 1 82 ? -6.263 7.581 4.945 1.00 94.81 82 ASN A N 1
ATOM 653 C CA . ASN A 1 82 ? -7.058 7.351 3.744 1.00 94.81 82 ASN A CA 1
ATOM 654 C C . ASN A 1 82 ? -6.381 7.903 2.474 1.00 94.81 82 ASN A C 1
ATOM 656 O O . ASN A 1 82 ? -6.506 7.294 1.411 1.00 94.81 82 ASN A O 1
ATOM 660 N N . LYS A 1 83 ? -5.634 9.016 2.567 1.00 95.50 83 LYS A N 1
ATOM 661 C CA . LYS A 1 83 ? -4.815 9.522 1.451 1.00 95.50 83 LYS A CA 1
ATOM 662 C C . LYS A 1 83 ? -3.759 8.491 1.042 1.00 95.50 83 LYS A C 1
ATOM 664 O O . LYS A 1 83 ? -3.694 8.136 -0.134 1.00 95.50 83 LYS A O 1
ATOM 669 N N . TYR A 1 84 ? -3.000 7.967 2.002 1.00 95.38 84 TYR A N 1
ATOM 670 C CA . TYR A 1 84 ? -1.956 6.968 1.752 1.00 95.38 84 TYR A CA 1
ATOM 671 C C . TYR A 1 84 ? -2.508 5.643 1.232 1.00 95.38 84 TYR A C 1
ATOM 673 O O . TYR A 1 84 ? -1.993 5.088 0.266 1.00 95.38 84 TYR A O 1
ATOM 681 N N . LEU A 1 85 ? -3.612 5.164 1.800 1.00 95.31 85 LEU A N 1
ATOM 682 C CA . LEU A 1 85 ? -4.283 3.956 1.326 1.00 95.31 85 LEU A CA 1
ATOM 683 C C . LEU A 1 85 ? -4.783 4.113 -0.114 1.00 95.31 85 LEU A C 1
ATOM 685 O O . LEU A 1 85 ? -4.703 3.172 -0.897 1.00 95.31 85 LEU A O 1
ATOM 689 N N . ASN A 1 86 ? -5.252 5.300 -0.501 1.00 95.88 86 ASN A N 1
ATOM 690 C CA . ASN A 1 86 ? -5.618 5.573 -1.890 1.00 95.88 86 ASN A CA 1
ATOM 691 C C . ASN A 1 86 ? -4.403 5.607 -2.822 1.00 95.88 86 ASN A C 1
ATOM 693 O O . ASN A 1 86 ? -4.506 5.132 -3.950 1.00 95.88 86 ASN A O 1
ATOM 697 N N . GLU A 1 87 ? -3.267 6.147 -2.376 1.00 94.69 87 GLU A N 1
ATOM 698 C CA . GLU A 1 87 ? -2.007 6.084 -3.130 1.00 94.69 87 GLU A CA 1
ATOM 699 C C . GLU A 1 87 ? -1.565 4.633 -3.349 1.00 94.69 87 GLU A C 1
ATOM 701 O O . GLU A 1 87 ? -1.274 4.254 -4.481 1.00 94.69 87 GLU A O 1
ATOM 706 N N . LEU A 1 88 ? -1.624 3.795 -2.312 1.00 92.06 88 LEU A N 1
ATOM 707 C CA . LEU A 1 88 ? -1.306 2.367 -2.401 1.00 92.06 88 LEU A CA 1
ATOM 708 C C . LEU A 1 88 ? -2.263 1.594 -3.318 1.00 92.06 88 LEU A C 1
ATOM 710 O O . LEU A 1 88 ? -1.820 0.724 -4.063 1.00 92.06 88 LEU A O 1
ATOM 714 N N . VAL A 1 89 ? -3.559 1.924 -3.304 1.00 93.19 89 VAL A N 1
ATOM 715 C CA . VAL A 1 89 ? -4.537 1.340 -4.236 1.00 93.19 89 VAL A CA 1
ATOM 716 C C . VAL A 1 89 ? -4.233 1.751 -5.677 1.00 93.19 89 VAL A C 1
ATOM 718 O O . VAL A 1 89 ? -4.208 0.898 -6.559 1.00 93.19 89 VAL A O 1
ATOM 721 N N . ARG A 1 90 ? -3.952 3.037 -5.930 1.00 89.75 90 ARG A N 1
ATOM 722 C CA . ARG A 1 90 ? -3.593 3.523 -7.276 1.00 89.75 90 ARG A CA 1
ATOM 723 C C . ARG A 1 90 ? -2.306 2.892 -7.800 1.00 89.75 90 ARG A C 1
ATOM 725 O O . ARG A 1 90 ? -2.222 2.600 -8.984 1.00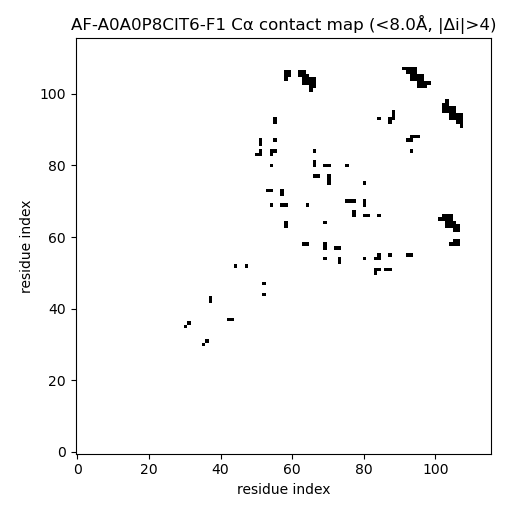 89.75 90 ARG A O 1
ATOM 732 N N . ALA A 1 91 ? -1.332 2.677 -6.922 1.00 85.25 91 ALA A N 1
ATOM 733 C CA . ALA A 1 91 ? -0.076 2.015 -7.251 1.00 85.25 91 ALA A CA 1
ATOM 734 C C . ALA A 1 91 ? -0.202 0.481 -7.366 1.00 85.25 91 ALA A C 1
ATOM 736 O O . ALA A 1 91 ? 0.784 -0.188 -7.656 1.00 85.25 91 ALA A O 1
ATOM 737 N N . GLY A 1 92 ? -1.394 -0.087 -7.145 1.00 86.62 92 GLY A N 1
ATOM 738 C CA . GLY A 1 92 ? -1.652 -1.515 -7.325 1.00 86.62 92 GLY A CA 1
ATOM 739 C C . GLY A 1 92 ? -1.148 -2.412 -6.192 1.00 86.62 92 GLY A C 1
ATOM 740 O O . GLY A 1 92 ? -1.164 -3.630 -6.352 1.00 86.62 92 GLY A O 1
ATOM 741 N N . TRP A 1 93 ? -0.738 -1.844 -5.052 1.00 86.38 93 TRP A N 1
ATOM 742 C CA . TRP A 1 93 ? -0.310 -2.585 -3.851 1.00 86.38 93 TRP A CA 1
ATOM 743 C C . TRP A 1 93 ? -1.474 -3.095 -3.005 1.00 86.38 93 TRP A C 1
ATOM 745 O O . TRP A 1 93 ? -1.346 -4.076 -2.270 1.00 86.38 93 TRP A O 1
ATOM 755 N N . LEU A 1 94 ? -2.605 -2.397 -3.087 1.00 91.44 94 LEU A N 1
ATOM 756 C CA . LEU A 1 94 ? -3.833 -2.740 -2.392 1.00 91.44 94 LEU A CA 1
ATOM 757 C C . LEU A 1 94 ? -4.986 -2.832 -3.382 1.00 91.44 94 LEU A C 1
ATOM 759 O O . LEU A 1 94 ? -5.111 -2.015 -4.291 1.00 91.44 94 LEU A O 1
ATOM 763 N N . LYS A 1 95 ? -5.899 -3.767 -3.135 1.00 93.25 95 LYS A N 1
ATOM 764 C CA . LYS A 1 95 ? -7.242 -3.750 -3.718 1.00 93.25 95 LYS A CA 1
ATOM 765 C C . LYS A 1 95 ? -8.253 -3.275 -2.691 1.00 93.25 95 LYS A C 1
ATOM 767 O O . LYS A 1 95 ? -8.097 -3.503 -1.491 1.00 93.25 95 LYS A O 1
ATOM 772 N N . ARG A 1 96 ? -9.311 -2.635 -3.181 1.00 93.69 96 ARG A N 1
ATOM 773 C CA . ARG A 1 96 ? -10.429 -2.163 -2.369 1.00 93.69 96 ARG A CA 1
ATOM 774 C C . ARG A 1 96 ? -11.693 -2.907 -2.788 1.00 93.69 96 ARG A C 1
ATOM 776 O O . ARG A 1 96 ? -12.091 -2.845 -3.945 1.00 93.69 96 ARG A O 1
ATOM 783 N N . GLU A 1 97 ? -12.324 -3.582 -1.840 1.00 94.19 97 GLU A N 1
ATOM 784 C CA . GLU A 1 97 ? -13.559 -4.341 -2.031 1.00 94.19 97 GLU A CA 1
ATOM 785 C C . GLU A 1 97 ? -14.668 -3.756 -1.154 1.00 94.19 97 GLU A C 1
ATOM 787 O O . GLU A 1 97 ? -14.417 -3.244 -0.058 1.00 94.19 97 GLU A O 1
ATOM 792 N N . ARG A 1 98 ? -15.916 -3.805 -1.629 1.00 93.12 98 ARG A N 1
ATOM 793 C CA . ARG A 1 98 ? -17.075 -3.397 -0.827 1.00 93.12 98 ARG A CA 1
ATOM 794 C C . ARG A 1 98 ? -17.759 -4.633 -0.268 1.00 93.12 98 ARG A C 1
ATOM 796 O O . ARG A 1 98 ? -18.222 -5.479 -1.024 1.00 93.12 98 ARG A O 1
ATOM 803 N N . VAL A 1 99 ? -17.860 -4.696 1.055 1.00 91.44 99 VAL A N 1
ATOM 804 C CA . VAL A 1 99 ? -18.609 -5.729 1.774 1.00 91.44 99 VAL A CA 1
ATOM 805 C C . VAL A 1 99 ? -19.747 -5.028 2.510 1.00 91.44 99 VAL A C 1
ATOM 807 O O . VAL A 1 99 ? -19.556 -4.400 3.557 1.00 91.44 99 VAL A O 1
ATOM 810 N N . GLY A 1 100 ? -20.933 -5.046 1.897 1.00 92.25 100 GLY A N 1
ATOM 811 C CA . GLY A 1 100 ? -22.082 -4.255 2.339 1.00 92.25 100 GLY A CA 1
ATOM 812 C C . GLY A 1 100 ? -21.776 -2.752 2.332 1.00 92.25 100 GLY A C 1
ATOM 813 O O . GLY A 1 100 ? -21.409 -2.178 1.307 1.00 92.25 100 GLY A O 1
ATOM 814 N N . LYS A 1 101 ? -21.902 -2.101 3.496 1.00 90.00 101 LYS A N 1
ATOM 815 C CA . LYS A 1 101 ? -21.594 -0.668 3.669 1.00 90.00 101 LYS A CA 1
ATOM 816 C C . LYS A 1 101 ? -20.110 -0.385 3.946 1.00 90.00 101 LYS A C 1
ATOM 818 O O . LYS A 1 101 ? -19.719 0.780 3.972 1.00 90.00 101 LYS A O 1
ATOM 823 N N . LYS A 1 102 ? -19.279 -1.415 4.154 1.00 90.56 102 LYS A N 1
ATOM 824 C CA . LYS A 1 102 ? -17.863 -1.263 4.520 1.00 90.56 102 LYS A CA 1
ATOM 825 C C . LYS A 1 102 ? -16.953 -1.385 3.299 1.00 90.56 102 LYS A C 1
ATOM 827 O O . LYS A 1 102 ? -17.151 -2.241 2.441 1.00 90.56 102 LYS A O 1
ATOM 832 N N . SER A 1 103 ? -15.931 -0.533 3.247 1.00 93.19 103 SER A N 1
ATOM 833 C CA . SER A 1 103 ? -14.825 -0.634 2.292 1.00 93.19 103 SER A CA 1
ATOM 834 C C . SER A 1 103 ? -13.670 -1.376 2.959 1.00 93.19 103 SER A C 1
ATOM 836 O O . SER A 1 103 ? -13.096 -0.860 3.916 1.00 93.19 103 SER A O 1
ATOM 838 N N . ILE A 1 104 ? -13.323 -2.545 2.432 1.00 95.81 104 ILE A N 1
ATOM 839 C CA . ILE A 1 104 ? -12.240 -3.406 2.911 1.00 95.81 104 ILE A CA 1
ATOM 840 C C . ILE A 1 104 ? -11.053 -3.299 1.951 1.00 95.81 104 ILE A C 1
ATOM 842 O O . ILE A 1 104 ? -11.232 -3.240 0.738 1.00 95.81 104 ILE A O 1
ATOM 846 N N . LEU A 1 105 ? -9.845 -3.243 2.496 1.00 94.56 105 LEU A N 1
ATOM 847 C CA . LEU A 1 105 ? -8.576 -3.216 1.779 1.00 94.56 105 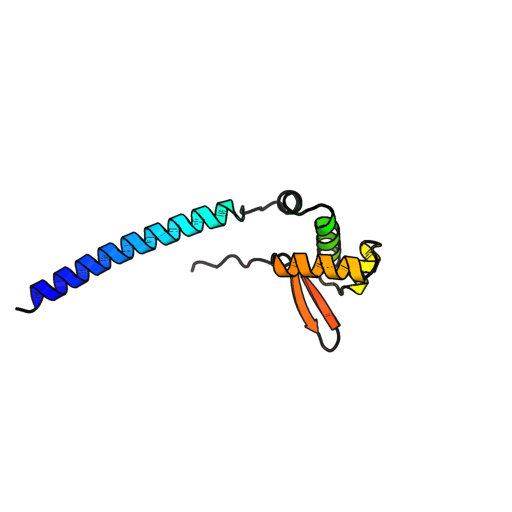LEU A CA 1
ATOM 848 C C . LEU A 1 105 ? -7.866 -4.548 1.972 1.00 94.56 105 LEU A C 1
ATOM 850 O O . LEU A 1 105 ? -7.827 -5.059 3.091 1.00 94.56 105 LEU A O 1
ATOM 854 N N . LEU A 1 106 ? -7.300 -5.088 0.896 1.00 90.75 106 LEU A N 1
ATOM 855 C CA . LEU A 1 106 ? -6.516 -6.322 0.911 1.00 90.75 106 LEU A CA 1
ATOM 856 C C . LEU A 1 106 ? -5.239 -6.142 0.092 1.00 90.75 106 LEU A C 1
ATOM 858 O O . LEU A 1 106 ? -5.235 -5.395 -0.888 1.00 90.75 106 LEU A O 1
ATOM 862 N N . ILE A 1 107 ? -4.186 -6.874 0.452 1.00 88.31 107 ILE A N 1
ATOM 863 C CA . ILE A 1 107 ? -2.968 -6.960 -0.360 1.00 88.31 107 ILE A CA 1
ATOM 864 C C . ILE A 1 107 ? -3.310 -7.620 -1.700 1.00 88.31 107 ILE A C 1
ATOM 866 O O . ILE A 1 107 ? -3.953 -8.675 -1.754 1.00 88.31 107 ILE A O 1
ATOM 870 N N . THR A 1 108 ? -2.890 -7.002 -2.797 1.00 85.12 108 THR A N 1
ATOM 871 C CA . THR A 1 108 ? -2.988 -7.593 -4.132 1.00 85.12 108 THR A CA 1
ATOM 872 C C . THR A 1 108 ? -1.940 -8.692 -4.274 1.00 85.12 108 THR A C 1
ATOM 874 O O . THR A 1 108 ? -0.740 -8.436 -4.301 1.00 85.12 108 THR A O 1
ATOM 877 N N . LYS A 1 109 ? -2.387 -9.945 -4.401 1.00 65.44 109 LYS A N 1
ATOM 878 C CA . LYS A 1 109 ? -1.547 -11.011 -4.952 1.00 65.44 109 LYS A CA 1
ATOM 879 C C . LYS A 1 109 ? -1.563 -10.839 -6.466 1.00 65.44 109 LYS A C 1
ATOM 881 O O . LYS A 1 109 ? -2.621 -10.990 -7.072 1.00 65.44 109 LYS A O 1
ATOM 886 N N . LYS A 1 110 ? -0.427 -10.511 -7.084 1.00 51.81 110 LYS A N 1
ATOM 887 C CA . LYS A 1 110 ? -0.298 -10.692 -8.534 1.00 51.81 110 LYS A CA 1
ATOM 888 C C . LYS A 1 110 ? -0.365 -12.200 -8.762 1.00 51.81 110 LYS A C 1
ATOM 890 O O . LYS A 1 110 ? 0.558 -12.914 -8.374 1.00 51.81 110 LYS A O 1
ATOM 895 N N . GLU A 1 111 ? -1.483 -12.701 -9.285 1.00 40.59 111 GLU A N 1
ATOM 896 C CA . GLU A 1 111 ? -1.518 -14.081 -9.756 1.00 40.59 111 GLU A CA 1
ATOM 897 C C . GLU A 1 111 ? -0.429 -14.204 -10.819 1.00 40.59 111 GLU A C 1
ATOM 899 O O . GLU A 1 111 ? -0.424 -13.472 -11.812 1.00 40.59 111 GLU A O 1
ATOM 904 N N . ARG A 1 112 ? 0.539 -15.096 -10.577 1.00 37.22 112 ARG A N 1
ATOM 905 C CA . ARG A 1 112 ? 1.377 -15.617 -11.652 1.00 37.22 112 ARG A CA 1
ATOM 906 C C . ARG A 1 112 ? 0.400 -16.116 -12.708 1.00 37.22 112 ARG A C 1
ATOM 908 O O . ARG A 1 112 ? -0.355 -17.045 -12.426 1.00 37.22 112 ARG A O 1
ATOM 915 N N . GLY A 1 113 ? 0.403 -15.504 -13.889 1.00 34.25 113 G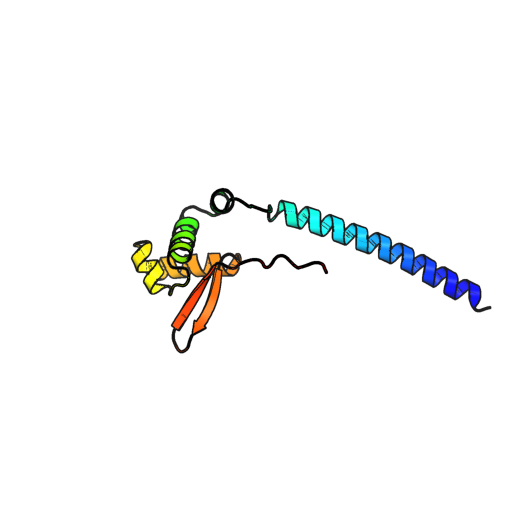LY A N 1
ATOM 916 C CA . GLY A 1 113 ? -0.208 -16.128 -15.050 1.00 34.25 113 GLY A CA 1
ATOM 917 C C . GLY A 1 113 ? 0.364 -17.537 -15.140 1.00 34.25 113 GLY A C 1
ATOM 918 O O . GLY A 1 113 ? 1.570 -17.707 -15.321 1.00 34.25 113 GLY A O 1
ATOM 919 N N . ARG A 1 114 ? -0.482 -18.546 -14.910 1.00 37.16 114 ARG A N 1
ATOM 920 C CA . ARG A 1 114 ? -0.183 -19.906 -15.334 1.00 37.16 114 ARG A CA 1
ATOM 921 C C . ARG A 1 114 ? -0.124 -19.826 -16.848 1.00 37.16 114 ARG A C 1
ATOM 923 O O . ARG A 1 114 ? -1.159 -19.704 -17.493 1.00 37.16 114 ARG A O 1
ATOM 930 N N . VAL A 1 115 ? 1.084 -19.825 -17.390 1.00 39.25 115 VAL A N 1
ATOM 931 C CA . VAL A 1 115 ? 1.278 -20.212 -18.780 1.00 39.25 115 VAL A CA 1
ATOM 932 C C . VAL A 1 115 ? 1.054 -21.722 -18.780 1.00 39.25 115 VAL A C 1
ATOM 934 O O . VAL A 1 115 ? 1.876 -22.471 -18.251 1.00 39.25 115 VAL A O 1
ATOM 937 N N . SER A 1 116 ? -0.152 -22.123 -19.180 1.00 38.22 116 SER A N 1
ATOM 938 C CA . SER A 1 116 ? -0.442 -23.482 -19.645 1.00 38.22 116 SER A CA 1
ATOM 939 C C . SER A 1 116 ? 0.115 -23.665 -21.047 1.00 38.22 116 SER A C 1
ATOM 941 O O . SER A 1 116 ? 0.147 -22.656 -21.787 1.00 38.22 116 SER A O 1
#

Sequence (116 aa):
MNSNMETHSNDNMKVFEKRLQSLERRVGEIESRLHPVVEDQIALYLTIPDSLRKSLFAVSELSKATADEVCIRTGRHRSIENKYLNELVRAGWLKRERVGKKSILLITKKERGRVS

Radius of gyration: 22.48 Å; Cα contacts (8 Å, |Δi|>4): 88; chains: 1; bounding box: 35×35×76 Å

Secondary structure (DSSP, 8-state):
--HHHHHHHHHHHHHHHHHHHHHHHHHHHHHHHHS---S-HHHHHTTS-HHHHHHHHHHHHHSEE-HHHHHHHHT--HHHHHHHHHHHHHTTSEEEEEETTEEEEEE---------

Foldseek 3Di:
DCPVVVVVVVVVVVVVVVVVVVVVVVVVVVCCVVPPPDPPVVVVLVVDPPLLSLLLVQQVVVQKDALVSSCVSSVHDSVSSVVSLVVCVVVQQWDWDDDDPTIMIHGDDPPDPPPD

Mean predicted aligned error: 14.06 Å